Protein AF-A0A8T3RRW2-F1 (afdb_monomer_lite)

Secondary structure (DSSP, 8-state):
-HHHHHHHHHHHHT-TT-------GGG-HHHHHHHGGG-S--

Radius of gyration: 11.52 Å; chains: 1; bounding box: 25×18×28 Å

Sequence (42 aa):
CHLCDELLEDLEALGRGIDLDIIDVDSDPALVSRYGDRVPVP

Structure (mmCIF, N/CA/C/O backbone):
data_AF-A0A8T3RRW2-F1
#
_entry.id   AF-A0A8T3RRW2-F1
#
loop_
_atom_site.group_PDB
_atom_site.id
_atom_site.type_symbol
_atom_site.label_atom_id
_atom_site.label_alt_id
_atom_site.label_comp_id
_atom_site.label_asym_id
_atom_site.label_entity_id
_atom_site.label_seq_id
_atom_site.pdbx_PDB_ins_code
_atom_site.Cartn_x
_atom_site.Cartn_y
_atom_site.Cartn_z
_atom_site.occupancy
_atom_site.B_iso_or_equiv
_atom_site.auth_seq_id
_atom_site.auth_comp_id
_atom_site.auth_asym_id
_atom_site.auth_atom_id
_atom_site.pdbx_PDB_model_num
ATOM 1 N N . CYS A 1 1 ? -1.756 6.841 -1.452 1.00 83.31 1 CYS A N 1
ATOM 2 C CA . CYS A 1 1 ? -0.966 6.830 -0.199 1.00 83.31 1 CYS A CA 1
ATOM 3 C C . CYS A 1 1 ? 0.483 6.879 -0.642 1.00 83.31 1 CYS A C 1
ATOM 5 O O . CYS A 1 1 ? 0.845 6.011 -1.418 1.00 83.31 1 CYS A O 1
ATOM 7 N N . HIS A 1 2 ? 1.279 7.859 -0.201 1.00 89.19 2 HIS A N 1
ATOM 8 C CA . HIS A 1 2 ? 2.604 8.099 -0.794 1.00 89.19 2 HIS A CA 1
ATOM 9 C C . HIS A 1 2 ? 3.525 6.869 -0.751 1.00 89.19 2 HIS A C 1
ATOM 11 O O . HIS A 1 2 ? 4.175 6.565 -1.741 1.00 89.19 2 HIS A O 1
ATOM 17 N N . LEU A 1 3 ? 3.500 6.111 0.350 1.00 92.12 3 LEU A N 1
ATOM 18 C CA . LEU A 1 3 ? 4.285 4.880 0.485 1.00 92.12 3 LEU A CA 1
ATOM 19 C C . LEU A 1 3 ? 3.802 3.760 -0.451 1.00 92.12 3 LEU A C 1
ATOM 21 O O . LEU A 1 3 ? 4.609 2.964 -0.917 1.00 92.12 3 LEU A O 1
ATOM 25 N N . CYS A 1 4 ? 2.495 3.681 -0.736 1.00 93.19 4 CYS A N 1
ATOM 26 C CA . CYS A 1 4 ? 1.979 2.730 -1.725 1.00 93.19 4 CYS A CA 1
ATOM 27 C C . CYS A 1 4 ? 2.483 3.067 -3.129 1.00 93.19 4 CYS A C 1
ATOM 29 O O . CYS A 1 4 ? 2.781 2.153 -3.889 1.00 93.19 4 CYS A O 1
ATOM 31 N N . ASP A 1 5 ? 2.577 4.360 -3.447 1.00 91.81 5 ASP A N 1
ATOM 32 C CA . ASP A 1 5 ? 3.068 4.829 -4.741 1.00 91.81 5 ASP A CA 1
ATOM 33 C C . ASP A 1 5 ? 4.567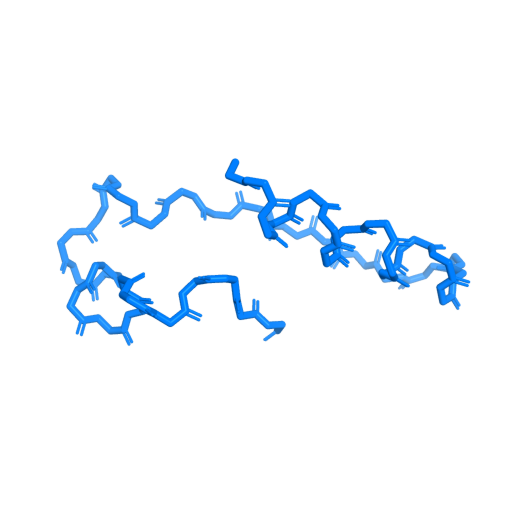 4.484 -4.895 1.00 91.81 5 ASP A C 1
ATOM 35 O O . ASP A 1 5 ? 4.958 3.935 -5.919 1.00 91.81 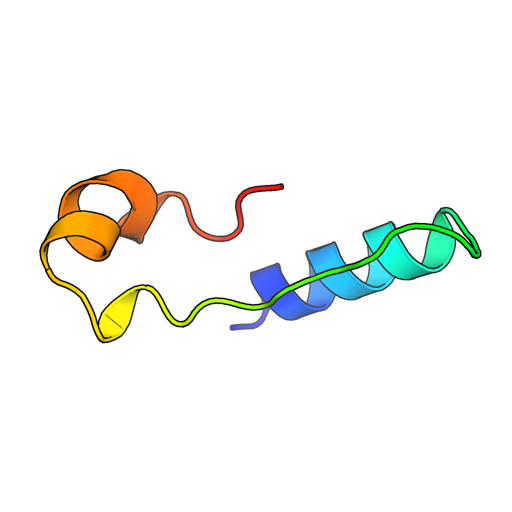5 ASP A O 1
ATOM 39 N N . GLU A 1 6 ? 5.379 4.676 -3.843 1.00 94.00 6 GLU A N 1
ATOM 40 C CA . GLU A 1 6 ? 6.796 4.258 -3.817 1.00 94.00 6 GLU A CA 1
ATOM 41 C C . GLU A 1 6 ? 6.970 2.739 -4.006 1.00 94.00 6 GLU A C 1
ATOM 43 O O . GLU A 1 6 ? 7.783 2.303 -4.820 1.00 94.00 6 GLU A O 1
ATOM 48 N N . LEU A 1 7 ? 6.183 1.913 -3.299 1.00 92.00 7 LEU A N 1
ATOM 49 C CA . LEU A 1 7 ? 6.247 0.455 -3.465 1.00 92.00 7 LEU A CA 1
ATOM 50 C C . LEU A 1 7 ? 5.848 0.028 -4.885 1.00 92.00 7 LEU A C 1
ATOM 52 O O . LEU A 1 7 ? 6.426 -0.912 -5.427 1.00 92.00 7 LEU A O 1
ATOM 56 N N . LEU A 1 8 ? 4.861 0.695 -5.487 1.00 91.19 8 LEU A N 1
ATOM 57 C CA . LEU A 1 8 ? 4.441 0.409 -6.856 1.00 91.19 8 LEU A CA 1
ATOM 58 C C . LEU A 1 8 ? 5.579 0.689 -7.848 1.00 91.19 8 LEU A C 1
ATOM 60 O O . LEU A 1 8 ? 5.855 -0.156 -8.695 1.00 91.19 8 LEU A O 1
ATOM 64 N N . GLU A 1 9 ? 6.269 1.824 -7.709 1.00 91.94 9 GLU A N 1
ATOM 65 C CA . GLU A 1 9 ? 7.426 2.176 -8.544 1.00 91.94 9 GLU A CA 1
ATOM 66 C C . GLU A 1 9 ? 8.546 1.127 -8.436 1.00 91.94 9 GLU A C 1
ATOM 68 O O . GLU A 1 9 ? 9.091 0.685 -9.454 1.00 91.94 9 GLU A O 1
ATOM 73 N N . ASP A 1 10 ? 8.844 0.661 -7.219 1.00 91.31 10 ASP A N 1
ATOM 74 C CA . ASP A 1 10 ? 9.823 -0.404 -6.982 1.00 91.31 10 ASP A CA 1
ATOM 75 C C . ASP A 1 10 ? 9.403 -1.733 -7.636 1.00 91.31 10 ASP A C 1
ATOM 77 O O . ASP A 1 10 ? 10.226 -2.425 -8.246 1.00 91.31 10 ASP A O 1
ATOM 81 N N . LEU A 1 11 ? 8.118 -2.099 -7.545 1.00 89.69 11 LEU A N 1
ATOM 82 C CA . LEU A 1 11 ? 7.576 -3.318 -8.153 1.00 89.69 11 LEU A CA 1
ATOM 83 C C . LEU A 1 11 ? 7.577 -3.249 -9.686 1.00 89.69 11 LEU A C 1
ATOM 85 O O . LEU A 1 11 ? 7.921 -4.234 -10.343 1.00 89.69 11 LEU A O 1
ATOM 89 N N . GLU A 1 12 ? 7.257 -2.095 -10.270 1.00 88.06 12 GLU A N 1
ATOM 90 C CA . GLU A 1 12 ? 7.351 -1.867 -11.715 1.00 88.06 12 GLU A CA 1
ATOM 91 C C . GLU A 1 12 ? 8.801 -1.973 -12.213 1.00 88.06 12 GLU A C 1
ATOM 93 O O . GLU A 1 12 ? 9.060 -2.522 -13.293 1.00 88.06 12 GLU A O 1
ATOM 98 N N . ALA A 1 13 ? 9.767 -1.515 -11.409 1.00 90.25 13 ALA A N 1
ATOM 99 C CA . ALA A 1 13 ? 11.190 -1.601 -11.724 1.00 90.25 13 ALA A CA 1
ATOM 100 C C . ALA A 1 13 ? 11.731 -3.045 -11.742 1.00 90.25 13 ALA A C 1
ATOM 102 O O . ALA A 1 13 ? 12.696 -3.322 -12.462 1.00 90.25 13 ALA A O 1
ATOM 103 N N . LEU A 1 14 ? 11.099 -3.987 -11.026 1.00 86.69 14 LEU A N 1
ATOM 104 C CA . LEU A 1 14 ? 11.444 -5.420 -11.072 1.00 86.69 14 LEU A CA 1
ATOM 105 C C . LEU A 1 14 ? 11.121 -6.073 -12.428 1.00 86.69 14 LEU A C 1
ATOM 107 O O . LEU A 1 14 ? 11.620 -7.161 -12.730 1.00 86.69 14 LEU A O 1
ATOM 111 N N . GLY A 1 15 ? 10.357 -5.391 -13.281 1.00 79.12 15 GLY A N 1
ATOM 112 C CA . GLY A 1 15 ? 10.124 -5.777 -14.662 1.00 79.12 15 GLY A CA 1
ATOM 113 C C . GLY A 1 15 ? 8.776 -6.451 -14.899 1.00 79.12 15 GLY A C 1
ATOM 114 O O . GLY A 1 15 ? 7.868 -6.461 -14.076 1.00 79.12 15 GLY A O 1
ATOM 115 N N . ARG A 1 16 ? 8.615 -6.979 -16.114 1.00 77.38 16 ARG A N 1
ATOM 116 C CA . ARG A 1 16 ? 7.307 -7.395 -16.638 1.00 77.38 16 ARG A CA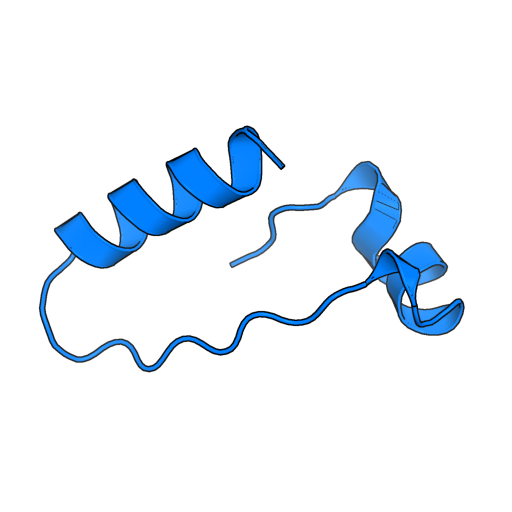 1
ATOM 117 C C . ARG A 1 16 ? 6.984 -8.820 -16.197 1.00 77.38 16 ARG A C 1
ATOM 119 O O . ARG A 1 16 ? 7.784 -9.719 -16.444 1.00 77.38 16 ARG A O 1
ATOM 126 N N . GLY A 1 17 ? 5.798 -9.024 -15.622 1.00 78.38 17 GLY A N 1
ATOM 127 C CA . GLY A 1 17 ? 5.284 -10.350 -15.252 1.00 78.38 17 GLY A CA 1
ATOM 128 C C . GLY A 1 17 ? 4.676 -10.454 -13.853 1.00 78.38 17 GLY A C 1
ATOM 129 O O . GLY A 1 17 ? 4.190 -11.527 -13.506 1.00 78.38 17 GLY A O 1
ATOM 130 N N . ILE A 1 18 ? 4.691 -9.376 -13.066 1.00 80.69 18 ILE A N 1
ATOM 131 C CA . ILE A 1 18 ? 3.974 -9.308 -11.790 1.00 80.69 18 ILE A CA 1
ATOM 132 C C . ILE A 1 18 ? 2.568 -8.779 -12.078 1.00 80.69 18 ILE A C 1
ATOM 134 O O . ILE A 1 18 ? 2.418 -7.669 -12.582 1.00 80.69 18 ILE A O 1
ATOM 138 N N . ASP A 1 19 ? 1.558 -9.603 -11.808 1.00 85.56 19 ASP A N 1
ATOM 139 C CA . ASP A 1 19 ? 0.157 -9.188 -11.851 1.00 85.56 19 ASP A CA 1
ATOM 140 C C . ASP A 1 19 ? -0.189 -8.600 -10.478 1.00 85.56 19 ASP A C 1
ATOM 142 O O . ASP A 1 19 ? -0.050 -9.285 -9.460 1.00 85.56 19 ASP A O 1
ATOM 146 N N . LEU A 1 20 ? -0.53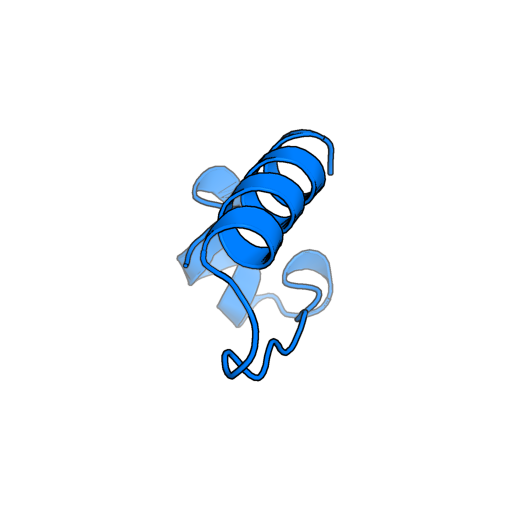6 -7.314 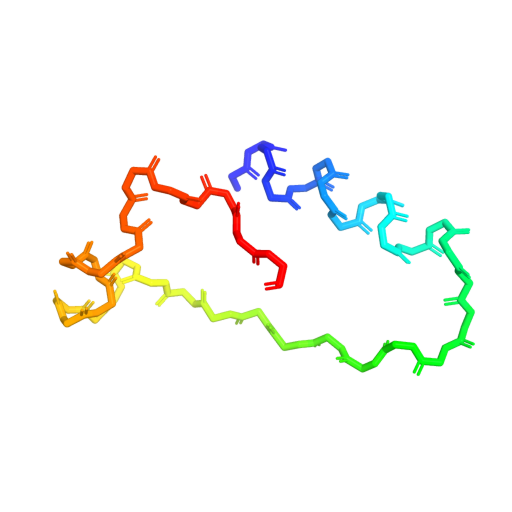-10.444 1.00 86.31 20 LEU A N 1
ATOM 147 C CA . LEU A 1 20 ? -0.769 -6.559 -9.214 1.00 86.31 20 LEU A CA 1
ATOM 148 C C . LEU A 1 20 ? -2.246 -6.212 -9.100 1.00 86.31 20 LEU A C 1
ATOM 150 O O . LEU A 1 20 ? -2.820 -5.617 -10.011 1.00 86.31 20 LEU A O 1
ATOM 154 N N . ASP A 1 21 ? -2.830 -6.537 -7.951 1.00 90.62 21 ASP A N 1
ATOM 155 C CA . ASP A 1 21 ? -4.170 -6.098 -7.581 1.00 90.62 21 ASP A CA 1
ATOM 156 C C . ASP A 1 21 ? -4.078 -5.153 -6.381 1.00 90.62 21 ASP A C 1
ATOM 158 O O . ASP A 1 21 ? -3.432 -5.460 -5.375 1.00 90.62 21 ASP A O 1
ATOM 162 N N . ILE A 1 22 ? -4.704 -3.985 -6.504 1.00 91.25 22 ILE A N 1
ATOM 163 C CA . ILE A 1 22 ? -4.675 -2.943 -5.479 1.00 91.25 22 ILE A CA 1
ATOM 164 C C . ILE A 1 22 ? -6.006 -2.976 -4.746 1.00 91.25 22 ILE A C 1
ATOM 166 O O . ILE A 1 22 ? -7.051 -2.627 -5.295 1.00 91.25 22 ILE A O 1
ATOM 170 N N . ILE A 1 23 ? -5.949 -3.356 -3.473 1.00 93.81 23 ILE A N 1
ATOM 171 C CA . ILE A 1 23 ? -7.121 -3.449 -2.608 1.00 93.81 23 ILE A CA 1
ATOM 172 C C . ILE A 1 23 ? -7.143 -2.247 -1.664 1.00 93.81 23 ILE A C 1
ATOM 174 O O . ILE A 1 23 ? -6.184 -2.004 -0.930 1.00 93.81 23 ILE A O 1
ATOM 178 N N . ASP A 1 24 ? -8.263 -1.524 -1.651 1.0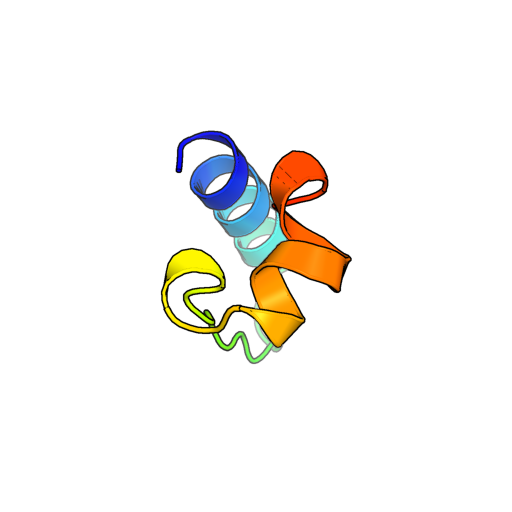0 92.94 24 ASP A N 1
ATOM 179 C CA . ASP A 1 24 ? -8.529 -0.492 -0.652 1.00 92.94 24 ASP A CA 1
ATOM 180 C C . ASP A 1 24 ? -8.896 -1.136 0.692 1.00 92.94 24 ASP A C 1
ATOM 182 O O . ASP A 1 24 ? -10.002 -1.649 0.881 1.00 92.94 24 ASP A O 1
ATOM 186 N N . VAL A 1 25 ? -7.950 -1.124 1.630 1.00 94.31 25 VAL A N 1
ATOM 187 C CA . VAL A 1 25 ? -8.150 -1.718 2.954 1.00 94.31 25 VAL A CA 1
ATOM 188 C C . VAL A 1 25 ? -9.041 -0.872 3.858 1.00 94.31 25 VAL A C 1
ATOM 190 O O . VAL A 1 25 ? -9.631 -1.433 4.778 1.00 94.31 25 VAL A O 1
ATOM 193 N N . ASP A 1 26 ? -9.175 0.435 3.606 1.00 91.88 26 ASP A N 1
ATOM 194 C CA . ASP A 1 26 ? -9.944 1.347 4.466 1.00 91.88 26 ASP A CA 1
ATOM 195 C C . ASP A 1 26 ? -11.454 1.083 4.371 1.00 91.88 26 ASP A C 1
ATOM 197 O O . ASP A 1 26 ? -12.218 1.382 5.293 1.00 91.88 26 ASP A O 1
ATOM 201 N N . SER A 1 27 ? -11.879 0.459 3.272 1.00 95.19 27 SER A N 1
ATOM 202 C CA . SER A 1 27 ? -13.266 0.082 3.012 1.00 95.19 27 SER A CA 1
ATOM 203 C C . SER A 1 27 ? -13.720 -1.195 3.743 1.00 95.19 27 SER A C 1
ATOM 205 O O . SER A 1 27 ? -14.926 -1.443 3.825 1.00 95.19 27 SER A O 1
ATOM 207 N N . ASP A 1 28 ? -12.804 -2.001 4.299 1.00 96.88 28 ASP A N 1
ATOM 208 C CA . ASP A 1 28 ? -13.130 -3.251 5.004 1.00 96.88 28 ASP A CA 1
ATOM 209 C C . ASP A 1 28 ? -12.559 -3.263 6.440 1.00 96.88 28 ASP A C 1
ATOM 211 O O . ASP A 1 28 ? -11.345 -3.384 6.631 1.00 96.88 28 ASP A O 1
ATOM 215 N N . PRO A 1 29 ? -13.413 -3.235 7.484 1.00 96.25 29 PRO A N 1
ATOM 216 C CA . PRO A 1 29 ? -12.978 -3.275 8.882 1.00 96.25 29 PRO A CA 1
ATOM 217 C C . PRO A 1 29 ? -12.074 -4.466 9.238 1.00 96.25 29 PRO A C 1
ATOM 219 O O . PRO A 1 29 ? -11.215 -4.352 10.118 1.00 96.25 29 PRO A O 1
ATOM 222 N N . ALA A 1 30 ? -12.247 -5.615 8.576 1.00 97.31 30 ALA A N 1
ATOM 223 C CA . ALA A 1 30 ? -11.400 -6.783 8.786 1.00 97.31 30 ALA A CA 1
ATOM 224 C C . ALA A 1 30 ? -9.993 -6.577 8.202 1.00 97.31 30 ALA A C 1
ATOM 226 O O . ALA A 1 30 ? -9.010 -7.027 8.799 1.00 97.31 30 ALA A O 1
ATOM 227 N N . LEU A 1 31 ? -9.881 -5.870 7.073 1.00 96.44 31 LEU A N 1
ATOM 228 C CA . LEU A 1 31 ? -8.597 -5.507 6.476 1.00 96.44 31 LEU A CA 1
ATOM 229 C C . LEU A 1 31 ? -7.909 -4.400 7.275 1.00 96.44 31 LEU A C 1
ATOM 231 O O . LEU A 1 31 ? -6.724 -4.548 7.570 1.00 96.44 31 LEU A O 1
ATOM 235 N N . VAL A 1 32 ? -8.642 -3.379 7.735 1.00 96.75 32 VAL A N 1
ATOM 236 C CA . VAL A 1 32 ? -8.105 -2.342 8.637 1.00 96.75 32 VAL A CA 1
ATOM 237 C C . VAL A 1 32 ? -7.502 -2.975 9.890 1.00 96.75 32 VAL A C 1
ATOM 239 O O . VAL A 1 32 ? -6.349 -2.710 10.223 1.00 96.75 32 VAL A O 1
ATOM 242 N N . SER A 1 33 ? -8.230 -3.883 10.552 1.00 96.88 33 SER A N 1
ATOM 243 C CA . SER A 1 33 ? -7.733 -4.556 11.761 1.00 96.88 33 SER A CA 1
ATOM 244 C C . SER A 1 33 ? -6.475 -5.396 11.517 1.00 96.88 33 SER A C 1
ATOM 246 O O . SER A 1 33 ? -5.730 -5.663 12.462 1.00 96.88 33 SER A O 1
ATOM 248 N N . ARG A 1 34 ? -6.260 -5.876 10.290 1.00 96.06 34 ARG A N 1
ATOM 249 C CA . ARG A 1 34 ? -5.155 -6.779 9.953 1.00 96.06 34 ARG A CA 1
ATOM 250 C C . ARG A 1 34 ? -3.935 -6.044 9.398 1.00 96.06 34 ARG A C 1
ATOM 252 O O . ARG A 1 34 ? -2.802 -6.468 9.659 1.00 96.06 34 ARG A O 1
ATOM 259 N N . TYR A 1 35 ? -4.169 -4.980 8.636 1.00 95.12 35 TYR A N 1
ATOM 260 C CA . TYR A 1 35 ? -3.166 -4.323 7.807 1.00 95.12 35 TYR A CA 1
ATOM 261 C C . TYR A 1 35 ? -3.046 -2.816 8.023 1.00 95.12 35 TYR A C 1
ATOM 263 O O . TYR A 1 35 ? -2.002 -2.315 7.645 1.00 95.12 35 TYR A O 1
ATOM 271 N N . GLY A 1 36 ? -4.011 -2.119 8.639 1.00 91.25 36 GLY A N 1
ATOM 272 C CA . GLY A 1 36 ? -4.098 -0.646 8.715 1.00 91.25 36 GLY A CA 1
ATOM 273 C C . GLY A 1 36 ? -2.752 0.092 8.781 1.00 91.25 36 GLY A C 1
ATOM 274 O O . GLY A 1 36 ? -2.268 0.576 7.763 1.00 91.25 36 GLY A O 1
ATOM 275 N N . ASP A 1 37 ? -2.085 0.088 9.940 1.00 92.38 37 ASP A N 1
ATOM 276 C CA . ASP A 1 37 ? -0.786 0.775 10.134 1.00 92.38 37 ASP A CA 1
ATOM 277 C C . ASP A 1 37 ? 0.414 0.083 9.457 1.00 92.38 37 ASP A C 1
ATOM 279 O O . ASP A 1 37 ? 1.562 0.505 9.594 1.00 92.38 37 ASP A O 1
ATOM 283 N N . ARG A 1 38 ? 0.174 -1.035 8.776 1.00 92.62 38 ARG A N 1
ATOM 284 C CA . ARG A 1 38 ? 1.186 -1.847 8.093 1.00 92.62 38 ARG A CA 1
ATOM 285 C C . ARG A 1 38 ? 1.164 -1.636 6.583 1.00 92.62 38 ARG A C 1
ATOM 287 O O . ARG A 1 38 ? 2.010 -2.211 5.912 1.00 92.62 38 ARG A O 1
ATOM 294 N N . VAL A 1 39 ? 0.208 -0.870 6.055 1.00 93.12 39 VAL A N 1
ATOM 295 C CA . VAL A 1 39 ? 0.142 -0.505 4.638 1.00 93.12 39 VAL A CA 1
ATOM 296 C C . VAL A 1 39 ? 1.324 0.410 4.286 1.00 93.12 39 VAL A C 1
ATOM 298 O O . VAL A 1 39 ? 1.584 1.362 5.025 1.00 93.12 39 VAL A O 1
ATOM 301 N N . PRO A 1 40 ? 1.999 0.200 3.144 1.00 93.50 40 PRO A N 1
ATOM 302 C CA . PRO A 1 40 ? 1.777 -0.857 2.151 1.00 93.50 40 PRO A CA 1
ATOM 303 C C . PRO A 1 40 ? 2.383 -2.218 2.543 1.00 93.50 40 PRO A C 1
ATOM 305 O O . PRO A 1 40 ? 3.423 -2.288 3.194 1.00 93.50 40 PRO A O 1
ATOM 308 N N . VAL A 1 41 ? 1.746 -3.308 2.095 1.00 90.69 41 VAL A N 1
ATOM 309 C CA . VAL A 1 41 ? 2.245 -4.689 2.233 1.00 90.69 41 VAL A CA 1
ATOM 310 C C . VAL A 1 41 ? 2.382 -5.346 0.847 1.00 90.69 41 VAL A C 1
ATOM 312 O O . VAL A 1 41 ? 1.464 -5.174 0.046 1.00 90.69 41 VAL A O 1
ATOM 315 N N . PRO A 1 42 ? 3.493 -6.053 0.549 1.00 81.62 42 PRO A N 1
ATOM 316 C CA . PRO A 1 42 ? 3.687 -6.773 -0.714 1.00 81.62 42 PRO A CA 1
ATOM 317 C C . PRO A 1 42 ? 2.991 -8.141 -0.756 1.00 81.62 42 PRO A C 1
ATOM 319 O O . PRO A 1 42 ? 2.678 -8.700 0.327 1.00 81.62 42 PRO A O 1
#

Foldseek 3Di:
DVVLVVVVVVVVVVDPDDDDDDDDQVVPPVSCVVCVVPPPDD

pLDDT: mean 90.69, std 5.2, range [77.38, 97.31]